Protein AF-A0A2E2UAY2-F1 (afdb_monomer_lite)

Sequence (83 aa):
MKKFPRFLKTLPQIYGLSFYEIAGLVIALYVAMIFKFPPLMTLFLSVGVILLLKVLKKNFDFIGVLLPKTKKVDLSTFKGGGK

Radius of gyration: 21.68 Å; chains: 1; bounding box: 49×22×64 Å

pLDDT: mean 72.68, std 16.63, range [38.19, 93.88]

Structure (mmCIF, N/CA/C/O backbone):
data_AF-A0A2E2UAY2-F1
#
_entry.id   AF-A0A2E2UAY2-F1
#
loop_
_atom_site.group_PDB
_atom_site.id
_atom_site.type_symbol
_atom_site.label_atom_id
_atom_site.label_alt_id
_atom_site.label_comp_id
_atom_site.label_asym_id
_atom_site.label_entity_id
_atom_site.label_seq_id
_atom_site.pdbx_PDB_ins_code
_atom_site.Cartn_x
_atom_site.Cartn_y
_atom_site.Cartn_z
_atom_site.occupancy
_atom_site.B_iso_or_equiv
_atom_site.auth_seq_id
_atom_site.auth_comp_id
_atom_site.auth_asym_id
_atom_site.auth_atom_id
_atom_site.pdbx_PDB_model_num
ATOM 1 N N . MET A 1 1 ? 23.653 -7.726 -28.041 1.00 45.94 1 MET A N 1
ATOM 2 C CA . MET A 1 1 ? 23.214 -6.807 -26.963 1.00 45.94 1 MET A CA 1
ATOM 3 C C . MET A 1 1 ? 23.383 -7.513 -25.625 1.00 45.94 1 MET A C 1
ATOM 5 O O . MET A 1 1 ? 22.785 -8.568 -25.443 1.00 45.94 1 MET A O 1
ATOM 9 N N . LYS A 1 2 ? 24.238 -7.004 -24.726 1.00 47.88 2 LYS A N 1
ATOM 10 C CA . LYS A 1 2 ? 24.459 -7.598 -23.395 1.00 47.88 2 LYS A CA 1
ATOM 11 C C . LYS A 1 2 ? 23.129 -7.567 -22.624 1.00 47.88 2 LYS A C 1
ATOM 13 O O . LYS A 1 2 ? 22.640 -6.491 -22.293 1.00 47.88 2 LYS A O 1
ATOM 18 N N . LYS A 1 3 ? 22.505 -8.733 -22.411 1.00 55.38 3 LYS A N 1
ATOM 19 C CA . LYS A 1 3 ? 21.302 -8.884 -21.576 1.00 55.38 3 LYS A CA 1
ATOM 20 C C . LYS A 1 3 ? 21.686 -8.492 -20.149 1.00 55.38 3 LYS A C 1
ATOM 22 O O . LYS A 1 3 ? 22.305 -9.284 -19.449 1.00 55.38 3 LYS A O 1
ATOM 27 N N . PHE A 1 4 ? 21.352 -7.273 -19.733 1.00 57.00 4 PHE A N 1
ATOM 28 C CA . PHE A 1 4 ? 21.458 -6.896 -18.326 1.00 57.00 4 PHE A CA 1
ATOM 29 C C . PHE A 1 4 ? 20.587 -7.851 -17.491 1.00 57.00 4 PHE A C 1
ATOM 31 O O . PHE A 1 4 ? 19.438 -8.108 -17.873 1.00 57.00 4 PHE A O 1
ATOM 38 N N . PRO A 1 5 ? 21.115 -8.417 -16.393 1.00 61.81 5 PRO A N 1
ATOM 39 C CA . PRO A 1 5 ? 20.368 -9.351 -15.564 1.00 61.81 5 PRO A CA 1
ATOM 40 C C . PRO A 1 5 ? 19.128 -8.654 -14.996 1.00 61.81 5 PRO A C 1
ATOM 42 O O . PRO A 1 5 ? 19.204 -7.534 -14.488 1.00 61.81 5 PRO A O 1
ATOM 45 N N . ARG A 1 6 ? 17.970 -9.322 -15.087 1.00 56.41 6 ARG A N 1
ATOM 46 C CA . ARG A 1 6 ? 16.656 -8.784 -14.677 1.00 56.41 6 ARG A CA 1
ATOM 47 C C . ARG A 1 6 ? 16.623 -8.302 -13.217 1.00 56.41 6 ARG A C 1
ATOM 49 O O . ARG A 1 6 ? 15.816 -7.436 -12.904 1.00 56.41 6 ARG A O 1
ATOM 56 N N . PHE A 1 7 ? 17.545 -8.787 -12.384 1.00 55.84 7 PHE A N 1
ATOM 57 C CA . PHE A 1 7 ? 17.757 -8.364 -10.998 1.00 55.84 7 PHE A CA 1
ATOM 58 C C . PHE A 1 7 ? 18.003 -6.857 -10.829 1.00 55.84 7 PHE A C 1
ATOM 60 O O . PHE A 1 7 ? 17.544 -6.286 -9.850 1.00 55.84 7 PHE A O 1
ATOM 67 N N . LEU A 1 8 ? 18.653 -6.185 -11.789 1.00 53.00 8 LEU A N 1
ATOM 68 C CA . LEU A 1 8 ? 18.896 -4.734 -11.712 1.00 53.00 8 LEU A CA 1
ATOM 69 C C . LEU A 1 8 ? 17.650 -3.887 -12.017 1.00 53.00 8 LEU A C 1
ATOM 71 O O . LEU A 1 8 ? 17.655 -2.682 -11.790 1.00 53.00 8 LEU A O 1
ATOM 75 N N . LYS A 1 9 ? 16.591 -4.495 -12.567 1.00 53.50 9 LYS A N 1
ATOM 76 C CA . LYS A 1 9 ? 15.349 -3.800 -12.943 1.00 53.50 9 LYS A CA 1
ATOM 77 C C . LYS A 1 9 ? 14.239 -3.933 -11.907 1.00 53.50 9 LYS A C 1
ATOM 79 O O . LYS A 1 9 ? 13.283 -3.165 -11.947 1.00 53.50 9 LYS A O 1
ATOM 84 N N . THR A 1 10 ? 14.330 -4.909 -11.013 1.00 58.91 10 THR A N 1
ATOM 85 C CA . THR A 1 10 ? 13.303 -5.184 -10.011 1.00 58.91 10 THR A CA 1
ATOM 86 C C . THR A 1 10 ? 13.801 -4.715 -8.655 1.00 58.91 10 THR A C 1
ATOM 88 O O . THR A 1 10 ? 14.678 -5.347 -8.075 1.00 58.91 10 THR A O 1
ATOM 91 N N . LEU A 1 11 ? 13.239 -3.611 -8.155 1.00 63.03 11 LEU A N 1
ATOM 92 C CA . LEU A 1 11 ? 13.395 -3.214 -6.754 1.00 63.03 11 LEU A CA 1
ATOM 93 C C . LEU A 1 11 ? 13.099 -4.424 -5.846 1.00 63.03 11 LEU A C 1
ATOM 95 O O . LEU A 1 11 ? 12.165 -5.176 -6.155 1.00 63.03 11 LEU A O 1
ATOM 99 N N . PRO A 1 12 ? 13.867 -4.627 -4.759 1.00 66.19 12 PRO A N 1
ATOM 100 C CA . PRO A 1 12 ? 13.656 -5.753 -3.862 1.00 66.19 12 PRO A CA 1
ATOM 101 C C . PRO A 1 12 ? 12.224 -5.710 -3.325 1.00 66.19 12 PRO A C 1
ATOM 103 O O . PRO A 1 12 ? 11.786 -4.711 -2.753 1.00 66.19 12 PRO A O 1
ATOM 106 N N . GLN A 1 13 ? 11.482 -6.789 -3.562 1.00 66.62 13 GLN A N 1
ATOM 107 C CA . GLN A 1 13 ? 10.160 -6.984 -2.984 1.00 66.62 13 GLN A CA 1
ATOM 108 C C . GLN A 1 13 ? 10.340 -7.733 -1.672 1.00 66.62 13 GLN A C 1
ATOM 110 O O . GLN A 1 13 ? 10.855 -8.850 -1.655 1.00 66.62 13 GLN A O 1
ATOM 115 N N . ILE A 1 14 ? 9.927 -7.115 -0.574 1.00 72.31 14 ILE A N 1
ATOM 116 C CA . ILE A 1 14 ? 9.974 -7.725 0.752 1.00 72.31 14 ILE A CA 1
ATOM 117 C C . ILE A 1 14 ? 8.614 -8.399 0.951 1.00 72.31 14 ILE A C 1
ATOM 119 O O . ILE A 1 14 ? 7.587 -7.727 0.923 1.00 72.31 14 ILE A O 1
ATOM 123 N N . TYR A 1 15 ? 8.588 -9.731 1.059 1.00 70.50 15 TYR A N 1
ATOM 124 C CA . TYR A 1 15 ? 7.350 -10.529 1.150 1.00 70.50 15 TYR A CA 1
ATOM 125 C C . TYR A 1 15 ? 6.339 -10.282 0.009 1.00 70.50 15 TYR A C 1
ATOM 127 O O . TYR A 1 15 ? 5.128 -10.328 0.209 1.00 70.50 15 TYR A O 1
ATOM 135 N N . GLY A 1 16 ? 6.824 -9.993 -1.205 1.00 76.44 16 GLY A N 1
ATOM 136 C CA . GLY A 1 16 ? 5.962 -9.693 -2.359 1.00 76.44 16 GLY A CA 1
ATOM 137 C C . GLY A 1 16 ? 5.340 -8.289 -2.344 1.00 76.44 16 GLY A C 1
ATOM 138 O O . GLY A 1 16 ? 4.546 -7.973 -3.233 1.00 76.44 16 GLY A O 1
ATOM 139 N N . LEU A 1 17 ? 5.719 -7.447 -1.376 1.00 75.69 17 LEU A N 1
ATOM 140 C CA . LEU A 1 17 ?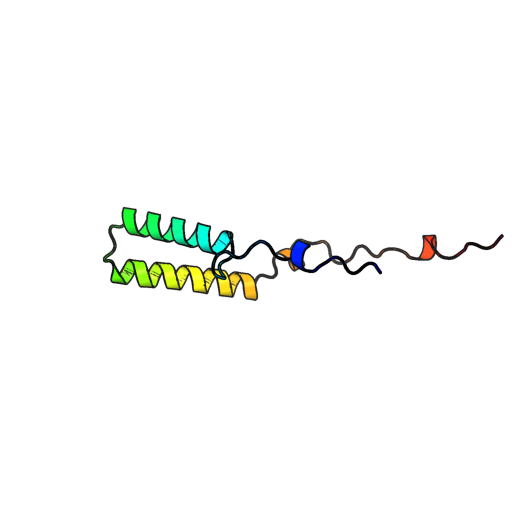 5.362 -6.034 -1.304 1.00 75.69 17 LEU A CA 1
ATOM 141 C C . LEU A 1 17 ? 6.525 -5.166 -1.793 1.00 75.69 17 LEU A C 1
ATOM 143 O O . LEU A 1 17 ? 7.692 -5.351 -1.438 1.00 75.69 17 LEU A O 1
ATOM 147 N N . SER A 1 18 ? 6.196 -4.193 -2.628 1.00 81.06 18 SER A N 1
ATOM 148 C CA . SER A 1 18 ? 7.086 -3.116 -3.036 1.00 81.06 18 SER A CA 1
ATOM 149 C C . SER A 1 18 ? 7.303 -2.145 -1.875 1.00 81.06 18 SER A C 1
ATOM 151 O O . SER A 1 18 ? 6.406 -1.929 -1.065 1.00 81.06 18 SER A O 1
ATOM 153 N N . PHE A 1 19 ? 8.448 -1.457 -1.852 1.00 82.38 19 PHE A N 1
ATOM 154 C CA . PHE A 1 19 ? 8.755 -0.444 -0.831 1.00 82.38 19 PHE A CA 1
ATOM 155 C C . PHE A 1 19 ? 7.633 0.599 -0.635 1.00 82.38 19 PHE A C 1
ATOM 157 O O . PHE A 1 19 ? 7.266 0.917 0.491 1.00 82.38 19 PHE A O 1
ATOM 164 N N . TYR A 1 20 ? 7.017 1.067 -1.726 1.00 82.12 20 TYR A N 1
ATOM 165 C CA . TYR A 1 20 ? 5.879 1.995 -1.6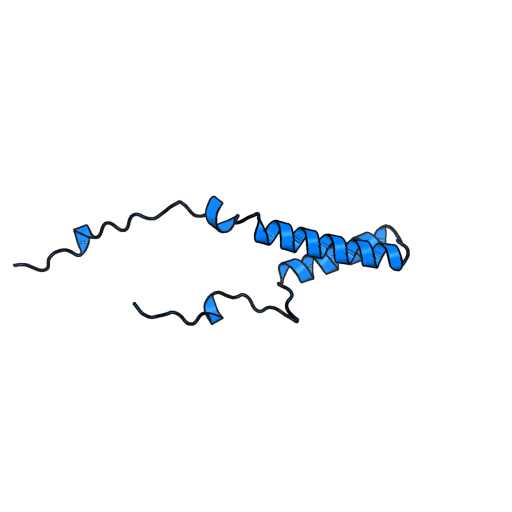87 1.00 82.12 20 TYR A CA 1
ATOM 166 C C . TYR A 1 20 ? 4.623 1.417 -1.022 1.00 82.12 20 TYR A C 1
ATOM 168 O O . TYR A 1 20 ? 3.892 2.147 -0.361 1.00 82.12 20 TYR A O 1
ATOM 176 N N . GLU A 1 21 ? 4.364 0.117 -1.185 1.00 84.00 21 GLU A N 1
ATOM 177 C CA . GLU A 1 21 ? 3.215 -0.550 -0.559 1.00 84.00 21 GLU A CA 1
ATOM 178 C C . GLU A 1 21 ? 3.431 -0.672 0.952 1.00 84.00 21 GLU A C 1
ATOM 180 O O . GLU A 1 21 ? 2.504 -0.444 1.723 1.00 84.00 21 GLU A O 1
ATOM 185 N N . ILE A 1 22 ? 4.671 -0.938 1.374 1.00 86.62 22 ILE A N 1
ATOM 186 C CA . ILE A 1 22 ? 5.065 -0.951 2.789 1.00 86.62 22 ILE A CA 1
ATOM 187 C C . ILE A 1 22 ? 4.925 0.450 3.394 1.00 86.62 22 ILE A C 1
ATOM 189 O O . ILE A 1 22 ? 4.319 0.603 4.452 1.00 86.62 22 ILE A O 1
ATOM 193 N N . ALA A 1 23 ? 5.418 1.485 2.710 1.00 87.62 23 ALA A N 1
ATOM 194 C CA . ALA A 1 23 ? 5.271 2.868 3.160 1.00 87.62 23 ALA A CA 1
ATOM 195 C C . ALA A 1 23 ? 3.792 3.286 3.267 1.00 87.62 23 ALA A C 1
ATOM 197 O O . ALA A 1 23 ? 3.383 3.867 4.271 1.00 87.62 23 ALA A O 1
ATOM 198 N N . GLY A 1 24 ? 2.969 2.936 2.272 1.00 87.62 24 GLY A N 1
ATOM 199 C CA . GLY A 1 24 ? 1.527 3.188 2.296 1.00 87.62 24 GLY A CA 1
ATOM 200 C C . GLY A 1 24 ? 0.812 2.479 3.448 1.00 87.62 24 GLY A C 1
ATOM 201 O O . GLY A 1 24 ? -0.051 3.073 4.091 1.00 87.62 24 GLY A O 1
ATOM 202 N N . LEU A 1 25 ? 1.213 1.244 3.762 1.00 90.94 25 LEU A N 1
ATOM 203 C CA . LEU A 1 25 ? 0.725 0.489 4.919 1.00 90.94 25 LEU A CA 1
ATOM 204 C C . LEU A 1 25 ? 1.025 1.199 6.242 1.00 90.94 25 LEU A C 1
ATOM 206 O O . LEU A 1 25 ? 0.128 1.348 7.071 1.00 90.94 25 LEU A O 1
ATOM 210 N N . VAL A 1 26 ? 2.265 1.663 6.428 1.00 90.75 26 VAL A N 1
ATOM 211 C CA . VAL A 1 26 ? 2.680 2.391 7.639 1.00 90.75 26 VAL A CA 1
ATOM 212 C C . VAL A 1 26 ? 1.866 3.675 7.804 1.00 90.75 26 VAL A C 1
ATOM 214 O O . VAL A 1 26 ? 1.369 3.949 8.895 1.00 90.75 26 VAL A O 1
ATOM 217 N N . ILE A 1 27 ? 1.662 4.429 6.720 1.00 91.00 27 ILE A N 1
ATOM 218 C CA . ILE A 1 27 ? 0.846 5.651 6.739 1.00 91.00 27 ILE A CA 1
ATOM 219 C C . ILE A 1 27 ? -0.609 5.327 7.098 1.00 91.00 27 ILE A C 1
ATOM 221 O O . ILE A 1 27 ? -1.182 5.984 7.964 1.00 91.00 27 ILE A O 1
ATOM 225 N N . ALA A 1 28 ? -1.202 4.301 6.483 1.00 90.44 28 ALA A N 1
ATOM 226 C CA . ALA A 1 28 ? -2.580 3.897 6.759 1.00 90.44 28 ALA A CA 1
ATOM 227 C C . ALA A 1 28 ? -2.784 3.491 8.229 1.00 90.44 28 ALA A C 1
ATOM 229 O O . ALA A 1 28 ? -3.777 3.875 8.846 1.00 90.44 28 ALA A O 1
ATOM 230 N N . LEU A 1 29 ? -1.825 2.762 8.803 1.00 91.62 29 LEU A N 1
ATOM 231 C CA . LEU A 1 29 ? -1.815 2.399 10.221 1.00 91.62 29 LEU A CA 1
ATOM 232 C C . LEU A 1 29 ? -1.710 3.628 11.127 1.00 91.62 29 LEU A C 1
ATOM 234 O O . LEU A 1 29 ? -2.448 3.732 12.104 1.00 91.62 29 LEU A O 1
ATOM 238 N N . TYR A 1 30 ? -0.837 4.577 10.788 1.00 92.81 30 TYR A N 1
ATOM 239 C CA . TYR A 1 30 ? -0.677 5.807 11.560 1.00 92.81 30 TYR A CA 1
ATOM 240 C C . TYR A 1 30 ? -1.957 6.652 11.553 1.00 92.81 30 TYR A C 1
ATOM 242 O O . TYR A 1 30 ? -2.411 7.119 12.595 1.00 92.81 30 TYR A O 1
ATOM 250 N N . VAL A 1 31 ? -2.597 6.774 10.387 1.00 90.19 31 VAL A N 1
ATOM 251 C CA . VAL A 1 31 ? -3.908 7.419 10.241 1.00 90.19 31 VAL A CA 1
ATOM 252 C C . VAL A 1 31 ? -4.949 6.703 11.102 1.00 90.19 31 VAL A C 1
ATOM 254 O O . VAL A 1 31 ? -5.625 7.344 11.903 1.00 90.19 31 VAL A O 1
ATOM 257 N N . ALA A 1 32 ? -5.044 5.376 11.017 1.00 91.19 32 ALA A N 1
ATOM 258 C CA . ALA A 1 32 ? -6.004 4.618 11.813 1.00 91.19 32 ALA A CA 1
ATOM 259 C C . ALA A 1 32 ? -5.795 4.780 13.328 1.00 91.19 32 ALA A C 1
ATOM 261 O O . ALA A 1 32 ? -6.769 4.811 14.081 1.00 91.19 32 ALA A O 1
ATOM 262 N N . MET A 1 33 ? -4.544 4.940 13.768 1.00 91.38 33 MET A N 1
ATOM 263 C CA . MET A 1 33 ? -4.204 5.208 15.163 1.00 91.38 33 MET A CA 1
ATOM 264 C C . MET A 1 33 ? -4.667 6.601 15.614 1.00 91.38 33 MET A C 1
ATOM 266 O O . MET A 1 33 ? -5.246 6.723 16.693 1.00 91.38 33 MET A O 1
ATOM 270 N N . ILE A 1 34 ? -4.480 7.635 14.782 1.00 93.88 34 ILE A N 1
ATOM 271 C CA . ILE A 1 34 ? -4.944 9.007 15.065 1.00 93.88 34 ILE A CA 1
ATOM 272 C C . ILE A 1 34 ? -6.470 9.048 15.195 1.00 93.88 34 ILE A C 1
ATOM 274 O O . ILE A 1 34 ? -7.000 9.634 16.138 1.00 93.88 34 ILE A O 1
ATOM 278 N N . PHE A 1 35 ? -7.176 8.389 14.275 1.00 91.69 35 PHE A N 1
ATOM 279 C CA . PHE A 1 35 ? -8.640 8.340 14.267 1.00 91.69 35 PHE A CA 1
ATOM 280 C C . PHE A 1 35 ? -9.228 7.298 15.230 1.00 91.69 35 PHE A C 1
ATOM 282 O O . PHE A 1 35 ? -10.447 7.216 15.361 1.00 91.69 35 PHE A O 1
ATOM 289 N N . LYS A 1 36 ? -8.380 6.528 15.930 1.00 91.62 36 LYS A N 1
ATOM 290 C CA . LYS A 1 36 ? -8.766 5.468 16.877 1.00 91.62 36 LYS A CA 1
ATOM 291 C C . LYS A 1 36 ? -9.791 4.491 16.291 1.00 91.62 36 LYS A C 1
ATOM 293 O O . LYS A 1 36 ? -10.782 4.150 16.938 1.00 91.62 36 LYS A O 1
ATOM 298 N N . PHE A 1 37 ? -9.565 4.042 15.058 1.00 89.62 37 PHE A N 1
ATOM 299 C CA . PHE A 1 37 ? -10.479 3.095 14.427 1.00 89.62 37 PHE A CA 1
ATOM 300 C C . PHE A 1 37 ? -10.461 1.726 15.121 1.00 89.62 37 PHE A C 1
ATOM 302 O O . PHE A 1 37 ? -9.413 1.278 15.598 1.00 89.62 37 PHE A O 1
ATOM 309 N N . PRO A 1 38 ? -11.609 1.023 15.156 1.00 92.12 38 PRO A N 1
ATOM 310 C CA . PRO A 1 38 ? -11.654 -0.343 15.649 1.00 92.12 38 PRO A CA 1
ATOM 311 C C . PRO A 1 38 ? -10.798 -1.268 14.763 1.00 92.12 38 PRO A C 1
ATOM 313 O O . PRO A 1 38 ? -10.685 -1.032 13.556 1.00 92.12 38 PRO A O 1
ATOM 316 N N . PRO A 1 39 ? -10.238 -2.361 15.320 1.00 89.00 39 PRO A N 1
ATOM 317 C CA . PRO A 1 39 ? -9.262 -3.206 14.623 1.00 89.00 39 PRO A CA 1
ATOM 318 C C . PRO A 1 39 ? -9.732 -3.725 13.258 1.00 89.00 39 PRO A C 1
ATOM 320 O O . PRO A 1 39 ? -8.952 -3.782 12.309 1.00 89.00 39 PRO A O 1
ATOM 323 N N . LEU A 1 40 ? -11.023 -4.053 13.141 1.00 93.31 40 LEU A N 1
ATOM 324 C CA . LEU A 1 40 ? -11.629 -4.507 11.888 1.00 93.31 40 LEU A CA 1
ATOM 325 C C . LEU A 1 40 ? -11.598 -3.422 10.806 1.00 93.31 40 LEU A C 1
ATOM 327 O O . LEU A 1 40 ? -11.230 -3.705 9.669 1.00 93.31 40 LEU A O 1
ATOM 331 N N . MET A 1 41 ? -11.933 -2.174 11.151 1.00 90.12 41 MET A N 1
ATOM 332 C CA . MET A 1 41 ? -11.885 -1.061 10.198 1.00 90.12 41 MET A CA 1
ATOM 333 C C . MET A 1 41 ? -10.454 -0.764 9.755 1.00 90.12 41 MET A C 1
ATOM 335 O O . MET A 1 41 ? -10.223 -0.533 8.572 1.00 90.12 41 MET A O 1
ATOM 339 N N . THR A 1 42 ? -9.490 -0.835 10.673 1.00 91.94 42 THR A N 1
ATOM 340 C CA . THR A 1 42 ? -8.068 -0.667 10.349 1.00 91.94 42 THR A CA 1
ATOM 341 C C . THR A 1 42 ? -7.591 -1.728 9.359 1.00 91.94 42 THR A C 1
ATOM 343 O O . THR A 1 42 ? -6.921 -1.393 8.387 1.00 91.94 42 THR A O 1
ATOM 346 N N . LEU A 1 43 ? -7.999 -2.989 9.540 1.00 91.25 43 LEU A N 1
ATOM 347 C CA . LEU A 1 43 ? -7.707 -4.072 8.596 1.00 91.25 43 LEU A CA 1
ATOM 348 C C . LEU A 1 43 ? -8.268 -3.788 7.199 1.00 91.25 43 LEU A C 1
ATOM 350 O O . LEU A 1 43 ? -7.532 -3.875 6.213 1.00 91.25 43 LEU A O 1
ATOM 354 N N . PHE A 1 44 ? -9.546 -3.409 7.103 1.00 93.38 44 PHE A N 1
ATOM 355 C CA . PHE A 1 44 ? -10.156 -3.062 5.817 1.00 93.38 44 PHE A CA 1
ATOM 356 C C . PHE A 1 44 ? -9.478 -1.855 5.163 1.00 93.38 44 PHE A C 1
ATOM 358 O O . PHE A 1 44 ? -9.259 -1.866 3.952 1.00 93.38 44 PHE A O 1
ATOM 365 N N . LEU A 1 45 ? -9.084 -0.852 5.951 1.00 91.62 45 LEU A N 1
ATOM 366 C CA . LEU A 1 45 ? -8.348 0.313 5.469 1.00 91.62 45 LEU A CA 1
ATOM 367 C C . LEU A 1 45 ? -6.986 -0.092 4.891 1.00 91.62 45 LEU A C 1
ATOM 369 O O . LEU A 1 45 ? -6.651 0.297 3.774 1.00 91.62 45 LEU A O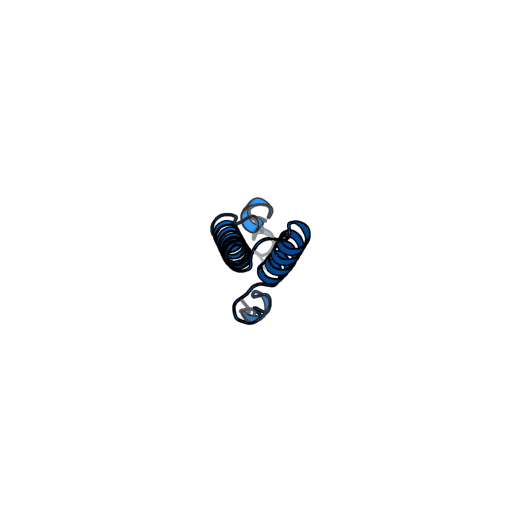 1
ATOM 373 N N . SER A 1 46 ? -6.220 -0.916 5.609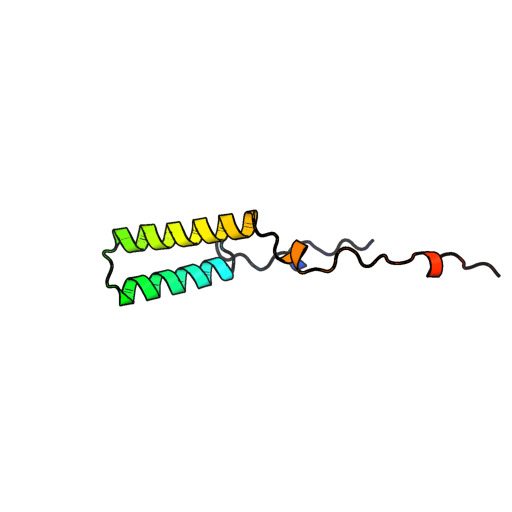 1.00 90.44 46 SER A N 1
ATOM 374 C CA . SER A 1 46 ? -4.916 -1.406 5.154 1.00 90.44 46 SER A CA 1
ATOM 375 C C . SER A 1 46 ? -5.024 -2.218 3.862 1.00 90.44 46 SER A C 1
ATOM 377 O O . SER A 1 46 ? -4.274 -1.973 2.917 1.00 90.44 46 SER A O 1
ATOM 379 N N . VAL A 1 47 ? -5.984 -3.145 3.781 1.00 90.94 47 VAL A N 1
ATOM 380 C CA . VAL A 1 47 ? -6.229 -3.933 2.561 1.00 90.94 47 VAL A CA 1
ATOM 381 C C . VAL A 1 47 ? -6.662 -3.027 1.407 1.00 90.94 47 VAL A C 1
ATOM 383 O O . VAL A 1 47 ? -6.141 -3.156 0.297 1.00 90.94 47 VAL A O 1
ATOM 386 N N . GLY A 1 48 ? -7.559 -2.074 1.670 1.00 91.50 48 GLY A N 1
ATOM 387 C CA . GLY A 1 48 ? -8.025 -1.097 0.690 1.00 91.50 48 GLY A CA 1
ATOM 388 C C . GLY A 1 48 ? -6.882 -0.272 0.104 1.00 91.50 48 GLY A C 1
ATOM 389 O O . GLY A 1 48 ? -6.778 -0.160 -1.115 1.00 91.50 48 GLY A O 1
ATOM 390 N N . VAL A 1 49 ? -5.975 0.229 0.947 1.00 90.25 49 VAL A N 1
ATOM 391 C CA . VAL A 1 49 ? -4.801 1.009 0.521 1.00 90.25 49 VAL A CA 1
ATOM 392 C C . VAL A 1 49 ? -3.851 0.178 -0.344 1.00 90.25 49 VAL A C 1
ATOM 394 O O . VAL A 1 49 ? -3.398 0.661 -1.381 1.00 90.25 49 VAL A O 1
ATOM 397 N N . ILE A 1 50 ? -3.585 -1.082 0.015 1.00 89.62 50 ILE A N 1
ATOM 398 C CA . ILE A 1 50 ? -2.733 -1.970 -0.795 1.00 89.62 50 ILE A CA 1
ATOM 399 C C . ILE A 1 50 ? -3.371 -2.237 -2.161 1.00 89.62 50 ILE A C 1
ATOM 401 O O . ILE A 1 50 ? -2.687 -2.178 -3.184 1.00 89.62 50 ILE A O 1
ATOM 405 N N . LEU A 1 51 ? -4.677 -2.519 -2.201 1.00 88.44 51 LEU A N 1
ATOM 406 C CA . LEU A 1 51 ? -5.394 -2.734 -3.457 1.00 88.44 51 LEU A CA 1
ATOM 407 C C . LEU A 1 51 ? -5.363 -1.481 -4.334 1.00 88.44 51 LEU A C 1
ATOM 409 O O . LEU A 1 51 ? -5.058 -1.585 -5.521 1.00 88.44 51 LEU A O 1
ATOM 413 N N . LEU A 1 52 ? -5.594 -0.304 -3.751 1.00 87.50 52 LEU A N 1
ATOM 414 C CA . LEU A 1 52 ? -5.495 0.979 -4.445 1.00 87.50 52 LEU A CA 1
ATOM 415 C C . LEU A 1 52 ? -4.099 1.192 -5.029 1.00 87.50 52 LEU A C 1
ATOM 417 O O . LEU A 1 52 ? -3.980 1.499 -6.210 1.00 87.50 52 LEU A O 1
ATOM 421 N N . LEU A 1 53 ? -3.042 0.959 -4.249 1.00 84.94 53 LEU A N 1
ATOM 422 C CA . LEU A 1 53 ? -1.661 1.082 -4.717 1.00 84.94 53 LEU A CA 1
ATOM 423 C C . LEU A 1 53 ? -1.329 0.079 -5.828 1.00 84.94 53 LEU A C 1
ATOM 425 O O . LEU A 1 53 ? -0.643 0.442 -6.783 1.00 84.94 53 LEU A O 1
ATOM 429 N N . LYS A 1 54 ? -1.849 -1.152 -5.765 1.00 82.62 54 LYS A N 1
ATOM 430 C CA . LYS A 1 54 ? -1.686 -2.149 -6.836 1.00 82.62 54 LYS A CA 1
ATOM 431 C C . LYS A 1 54 ? -2.420 -1.754 -8.112 1.00 82.62 54 LYS A C 1
ATOM 433 O O . LYS A 1 54 ? -1.855 -1.892 -9.195 1.00 82.62 54 LYS A O 1
ATOM 438 N N . VAL A 1 55 ? -3.653 -1.264 -8.000 1.00 82.75 55 VAL A N 1
ATOM 439 C CA . VAL A 1 55 ? -4.450 -0.794 -9.143 1.00 82.75 55 VAL A CA 1
ATOM 440 C C . VAL A 1 55 ? -3.807 0.439 -9.764 1.00 82.75 55 VAL A C 1
ATOM 442 O O . VAL A 1 55 ? -3.639 0.484 -10.980 1.00 82.75 55 VAL A O 1
ATOM 445 N N . LEU A 1 56 ? -3.372 1.394 -8.940 1.00 80.38 56 LEU A N 1
ATOM 446 C CA . LEU A 1 56 ? -2.610 2.552 -9.388 1.00 80.38 56 LEU A CA 1
ATOM 447 C C . LEU A 1 56 ? -1.331 2.096 -10.079 1.00 80.38 56 LEU A C 1
ATOM 449 O O . LEU A 1 56 ? -1.127 2.455 -11.218 1.00 80.38 56 LEU A O 1
ATOM 453 N N . LYS A 1 57 ? -0.516 1.217 -9.501 1.00 74.31 57 LYS A N 1
ATOM 454 C CA . LYS A 1 57 ? 0.695 0.722 -10.175 1.00 74.31 57 LYS A CA 1
ATOM 455 C C . LYS A 1 57 ? 0.408 -0.001 -11.498 1.00 74.31 57 LYS A C 1
ATOM 457 O O . LYS A 1 57 ? 1.210 0.085 -12.421 1.00 74.31 57 LYS A O 1
ATOM 462 N N . LYS A 1 58 ? -0.7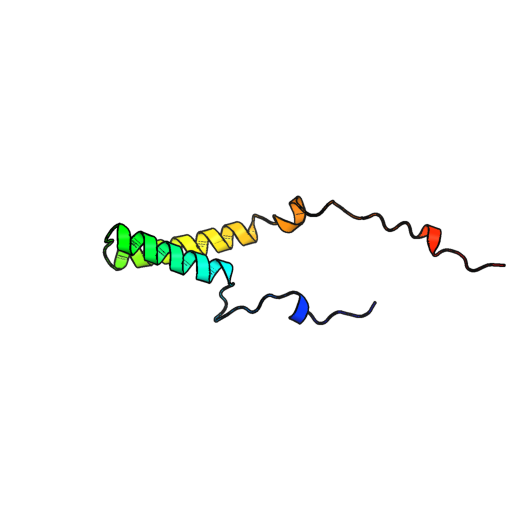00 -0.741 -11.584 1.00 70.31 58 LYS A N 1
ATOM 463 C CA . LYS A 1 58 ? -1.094 -1.468 -12.799 1.00 70.31 58 LYS A CA 1
ATOM 464 C C . LYS A 1 58 ? -1.587 -0.530 -13.904 1.00 70.31 58 LYS A C 1
ATOM 466 O O . LYS A 1 58 ? -1.316 -0.796 -15.069 1.00 70.31 58 LYS A O 1
ATOM 471 N N . ASN A 1 59 ? -2.314 0.526 -13.544 1.00 69.25 59 ASN A N 1
ATOM 472 C CA . ASN A 1 59 ? -2.973 1.419 -14.501 1.00 69.25 59 ASN A CA 1
ATOM 473 C C . ASN A 1 59 ? -2.171 2.702 -14.771 1.00 69.25 59 ASN A C 1
ATOM 475 O O . ASN A 1 59 ? -2.173 3.215 -15.884 1.00 69.25 59 ASN A O 1
ATOM 479 N N . PHE A 1 60 ? -1.476 3.217 -13.762 1.00 63.09 60 PHE A N 1
ATOM 480 C CA . PHE A 1 60 ? -0.556 4.340 -13.860 1.00 63.09 60 PHE A CA 1
ATOM 481 C C . PHE A 1 60 ? 0.844 3.843 -14.192 1.00 63.09 60 PHE A C 1
ATOM 483 O O . PHE A 1 60 ? 1.728 3.715 -13.342 1.00 63.09 60 PHE A O 1
ATOM 490 N N . ASP A 1 61 ? 1.064 3.667 -15.486 1.00 57.22 61 ASP A N 1
ATOM 491 C CA . ASP A 1 61 ? 2.389 3.602 -16.089 1.00 57.22 61 ASP A CA 1
ATOM 492 C C . ASP A 1 61 ? 3.009 5.020 -16.127 1.00 57.22 61 ASP A C 1
ATOM 494 O O . ASP A 1 61 ? 3.354 5.562 -17.175 1.00 57.22 61 ASP A O 1
ATOM 498 N N . PHE A 1 62 ? 3.096 5.684 -14.963 1.00 53.72 62 PHE A N 1
ATOM 499 C CA . PHE A 1 62 ? 3.595 7.065 -14.819 1.00 53.72 62 PHE A CA 1
ATOM 500 C C . PHE A 1 62 ? 5.012 7.219 -15.391 1.00 53.72 62 PHE A C 1
ATOM 502 O O . PHE A 1 62 ? 5.374 8.274 -15.907 1.00 53.72 62 PHE A O 1
ATOM 509 N N . ILE A 1 63 ? 5.793 6.138 -15.351 1.00 53.44 63 ILE A N 1
ATOM 510 C CA . ILE A 1 63 ? 7.128 6.052 -15.945 1.00 53.44 63 ILE A CA 1
ATOM 511 C C . ILE A 1 63 ? 7.046 6.154 -17.478 1.00 53.44 63 ILE A C 1
ATOM 513 O O . ILE A 1 63 ? 7.887 6.813 -18.076 1.00 53.44 63 ILE A O 1
ATOM 517 N N . GLY A 1 64 ? 6.020 5.597 -18.125 1.00 52.28 64 GLY A N 1
ATOM 518 C CA . GLY A 1 64 ? 5.796 5.730 -19.570 1.00 52.28 64 GLY A CA 1
ATOM 519 C C . GLY A 1 64 ? 5.263 7.099 -20.014 1.00 52.28 64 GLY A C 1
ATOM 520 O O . GLY A 1 64 ? 5.475 7.485 -21.162 1.00 52.28 64 GLY A O 1
ATOM 521 N N . VAL A 1 65 ? 4.600 7.843 -19.120 1.00 53.72 65 VAL A N 1
ATOM 522 C CA . VAL A 1 65 ? 4.077 9.196 -19.400 1.00 53.72 65 VAL A CA 1
ATOM 523 C C . VAL A 1 65 ? 5.133 10.279 -19.155 1.00 53.72 65 VAL A C 1
ATOM 525 O O . VAL A 1 65 ? 5.185 11.255 -19.899 1.00 53.72 65 VAL A O 1
ATOM 528 N N . LEU A 1 66 ? 5.991 10.105 -18.142 1.00 53.09 66 LEU A N 1
ATOM 529 C CA . LEU A 1 66 ? 7.035 11.074 -17.794 1.00 53.09 66 LEU A CA 1
ATOM 530 C C . LEU A 1 66 ? 8.356 10.843 -18.550 1.00 53.09 66 LEU A C 1
ATOM 532 O O . LEU A 1 66 ? 9.131 11.786 -18.710 1.00 53.09 66 LEU A O 1
ATOM 536 N N . LEU A 1 67 ? 8.640 9.622 -19.033 1.00 50.53 67 LEU A N 1
ATOM 537 C CA . LEU A 1 67 ? 9.781 9.428 -19.929 1.00 50.53 67 LEU A CA 1
ATOM 538 C C . LEU A 1 67 ? 9.478 10.066 -21.293 1.00 50.53 67 LEU A C 1
ATOM 540 O O . LEU A 1 67 ? 8.470 9.723 -21.916 1.00 50.53 67 LEU A O 1
ATOM 544 N N . PRO A 1 68 ? 10.367 10.929 -21.818 1.00 49.69 68 PRO A N 1
ATOM 545 C CA . PRO A 1 68 ? 10.214 11.451 -23.164 1.00 49.69 68 PRO A CA 1
ATOM 546 C C . PRO A 1 68 ? 10.181 10.270 -24.134 1.00 49.69 68 PRO A C 1
ATOM 548 O O . PRO A 1 68 ? 11.105 9.448 -24.166 1.00 49.69 68 PRO A O 1
ATOM 551 N N . LYS A 1 69 ? 9.087 10.168 -24.901 1.00 56.84 69 LYS A N 1
ATOM 552 C CA . LYS A 1 69 ? 8.911 9.158 -25.946 1.00 56.84 69 LYS A CA 1
ATOM 553 C C . LYS A 1 69 ? 10.155 9.157 -26.824 1.00 56.84 69 LYS A C 1
ATOM 555 O O . LYS A 1 69 ? 10.389 10.107 -27.561 1.00 56.84 69 LYS A O 1
ATOM 560 N N . THR A 1 70 ? 10.914 8.062 -26.762 1.00 56.97 70 THR A N 1
ATOM 561 C CA . THR A 1 70 ? 11.947 7.691 -27.737 1.00 56.97 70 THR A CA 1
ATOM 562 C C . THR A 1 70 ? 12.968 8.793 -28.042 1.00 56.97 70 THR A C 1
ATOM 564 O O . THR A 1 70 ? 12.774 9.601 -28.948 1.00 56.97 70 THR A O 1
ATOM 567 N N . LYS A 1 71 ? 14.153 8.737 -27.414 1.00 52.28 71 LYS A N 1
ATOM 568 C CA . LYS A 1 71 ? 15.353 9.209 -28.121 1.00 52.28 71 LYS A CA 1
ATOM 569 C C . LYS A 1 71 ? 15.438 8.393 -29.413 1.00 52.28 71 LYS A C 1
ATOM 571 O O . LYS A 1 71 ? 15.775 7.211 -29.365 1.00 52.28 71 LYS A O 1
ATOM 576 N N . LYS A 1 72 ? 15.086 8.999 -30.551 1.00 56.62 72 LYS A N 1
ATOM 577 C CA . LYS A 1 72 ? 15.469 8.488 -31.867 1.00 56.62 72 LYS A CA 1
ATOM 578 C C . LYS A 1 72 ? 16.994 8.512 -31.881 1.00 56.62 72 LYS A C 1
ATOM 580 O O . LYS A 1 72 ? 17.598 9.564 -32.044 1.00 56.62 72 LYS A O 1
ATOM 585 N N . VAL A 1 73 ? 17.609 7.376 -31.566 1.00 55.25 73 VAL A N 1
ATOM 586 C CA . VAL A 1 73 ? 19.043 7.195 -31.766 1.00 55.25 73 VAL A CA 1
ATOM 587 C C . VAL A 1 73 ? 19.215 7.136 -33.273 1.00 55.25 73 VAL A C 1
ATOM 589 O O . VAL A 1 73 ? 18.816 6.160 -33.907 1.00 55.25 73 VAL A O 1
ATOM 592 N N . ASP A 1 74 ? 19.704 8.230 -33.842 1.00 56.34 74 ASP A N 1
ATOM 593 C CA . ASP A 1 74 ? 19.974 8.321 -35.265 1.00 56.34 74 ASP A CA 1
ATOM 594 C C . ASP A 1 74 ? 21.171 7.412 -35.577 1.00 56.34 74 ASP A C 1
ATOM 596 O O . ASP A 1 74 ? 22.315 7.687 -35.223 1.00 56.34 74 ASP A O 1
ATOM 600 N N . LEU A 1 75 ? 20.887 6.249 -36.165 1.00 59.78 75 LEU A N 1
ATOM 601 C CA . LEU A 1 75 ? 21.889 5.246 -36.546 1.00 59.78 75 LEU A CA 1
ATOM 602 C C . LEU A 1 75 ? 22.737 5.700 -37.747 1.00 59.78 75 LEU A C 1
ATOM 604 O O . LEU A 1 75 ? 23.664 4.992 -38.141 1.00 59.78 75 LEU A O 1
ATOM 608 N N . SER A 1 76 ? 22.448 6.875 -38.317 1.00 60.06 76 SER A N 1
ATOM 609 C CA . SER A 1 76 ? 23.234 7.487 -39.392 1.00 60.06 76 SER A CA 1
ATOM 610 C C . SER A 1 76 ? 24.678 7.782 -38.979 1.00 60.06 76 SER A C 1
ATOM 612 O O . SER A 1 76 ? 25.565 7.699 -39.821 1.00 60.06 76 SER A O 1
ATOM 614 N N . THR A 1 77 ? 24.959 8.007 -37.690 1.00 56.50 77 THR A N 1
ATOM 615 C CA . THR A 1 77 ? 26.334 8.228 -37.198 1.00 56.50 77 THR A CA 1
ATOM 616 C C . THR A 1 77 ? 27.163 6.941 -37.089 1.00 56.50 77 THR A C 1
ATOM 618 O O . THR A 1 77 ? 28.381 7.009 -36.967 1.00 56.50 77 THR A O 1
ATOM 621 N N . PHE A 1 78 ? 26.534 5.760 -37.142 1.00 58.94 78 PHE A N 1
ATOM 622 C CA . PHE A 1 78 ? 27.227 4.464 -37.072 1.00 58.94 78 PHE A CA 1
ATOM 623 C C . PHE A 1 78 ? 27.377 3.776 -38.436 1.00 58.94 78 PHE A C 1
ATOM 625 O O . PHE A 1 78 ? 28.001 2.717 -38.523 1.00 58.94 78 PHE A O 1
ATOM 632 N N . LYS A 1 79 ? 26.823 4.350 -39.513 1.00 57.44 79 LYS A N 1
ATOM 633 C CA . LYS A 1 79 ? 26.893 3.766 -40.856 1.00 57.44 79 LYS A CA 1
ATOM 634 C C . LYS A 1 79 ? 28.083 4.334 -41.643 1.00 57.44 79 LYS A C 1
ATOM 636 O O . LYS A 1 79 ? 27.914 5.227 -42.460 1.00 57.44 79 LYS A O 1
ATOM 641 N N . GLY A 1 80 ? 29.253 3.726 -41.432 1.00 52.00 80 GLY A N 1
ATOM 642 C CA . GLY A 1 80 ? 30.405 3.763 -42.348 1.00 52.00 80 GLY A CA 1
ATOM 643 C C . GLY A 1 80 ? 31.547 4.687 -41.893 1.00 52.00 80 GLY A C 1
ATOM 644 O O . GLY A 1 80 ? 31.387 5.893 -41.883 1.00 52.00 80 GLY A O 1
ATOM 645 N N . GLY A 1 81 ? 32.742 4.219 -41.525 1.00 54.19 81 GLY A N 1
ATOM 646 C CA . GLY A 1 81 ? 33.289 2.882 -41.735 1.00 54.19 81 GLY A CA 1
ATOM 647 C C . GLY A 1 81 ? 33.416 2.559 -43.224 1.00 54.19 81 GLY A C 1
ATOM 648 O O . GLY A 1 81 ? 32.799 1.599 -43.674 1.00 54.19 81 GLY A O 1
ATOM 649 N N . GLY A 1 82 ? 34.115 3.394 -44.000 1.00 53.16 82 GLY A N 1
ATOM 650 C CA . GLY A 1 82 ? 34.230 3.182 -45.443 1.00 53.16 82 GLY A CA 1
ATOM 651 C C . GLY A 1 82 ? 34.986 4.250 -46.234 1.00 53.16 82 GLY A C 1
ATOM 652 O O . GLY A 1 82 ? 34.396 4.789 -47.164 1.00 53.16 82 GLY A O 1
ATOM 653 N N . LYS A 1 83 ? 36.263 4.465 -45.881 1.00 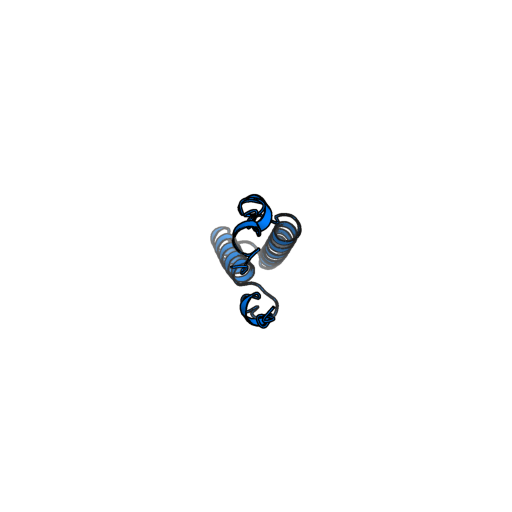38.19 83 LYS A N 1
ATOM 654 C CA . LYS A 1 83 ? 37.426 4.962 -46.661 1.00 38.19 83 LYS A CA 1
ATOM 655 C C . LYS A 1 83 ? 38.198 6.058 -45.942 1.00 38.19 83 LYS A C 1
ATOM 657 O O . LYS A 1 83 ? 37.570 7.061 -45.553 1.00 38.19 83 LYS A O 1
#

Secondary structure (DSSP, 8-state):
-----GGGTSPPPBTTB-HHHHHHHHHHHHHHHHTT--HHHHHHHHHHHHHHHHHHHHH--HHHHHS-S-----GGGGS----

Foldseek 3Di:
DPPDPCVVVDDDADVNHDPVLVVQLVVLLVVCVVVVPDPVVSVVSNVVSSVVVVVCVVPCPVVVVPPDPDPPPPCVVVPDDDD